Protein AF-A0AAN0JX53-F1 (afdb_monomer)

Foldseek 3Di:
DDPLLVCLLVLVLVVNLVLLPDPPDQQCDADQLSQGNLRSNLVNVNQSSNLSCCPGPCNVSNQPRKFWDFPPDPDGDTDDPDDPDDDDDDDDDDDDPRQGDIQGPLNSCCVRPVVSSVSNQVVQWDWPDDPPDPPTDIHGDCVRPDDPPD

Solvent-accessible surface area (backbone atoms only — not comparable to full-atom values): 9282 Å² total; per-residue (Å²): 109,51,74,58,31,51,27,17,57,68,46,39,37,70,60,40,48,62,49,67,69,40,87,86,60,68,55,64,58,48,28,92,75,69,39,25,30,51,51,34,4,57,75,65,65,19,59,63,28,33,40,50,46,61,72,38,95,58,28,64,57,47,51,73,57,76,43,75,41,63,92,84,60,100,68,85,77,80,80,86,83,85,71,95,67,90,73,90,75,77,87,88,83,97,73,80,82,74,70,65,46,67,45,42,44,49,62,50,32,46,75,72,36,49,76,54,36,50,56,52,54,60,68,35,49,46,69,80,52,57,92,83,44,97,77,52,45,76,48,73,64,54,84,66,70,66,77,80,87,125

Sequence (150 aa):
DTPLNIACKKGRTEIVELLLEQKDIDVTKCNKHNNNALDVAVIFGQKDAAMAIVKSDKWEDALRSYKVVNRSDDVGAIRRILSCCGRKRNDDDDANESVIHFTTPMRRIIKKMPDVAKVVFDRCCETKKSKYDLNYEINYNYEFLEDFDL

Secondary structure (DSSP, 8-state):
--HHHHHHHHT-HHHHHHHHTSTT--TT---TTS--HHHHHHHTT-HHHHHHHHHSTTHHHHH---EEE-TT--S---------------S---S-----EEE-HHHHHHHH-HHHHHHHH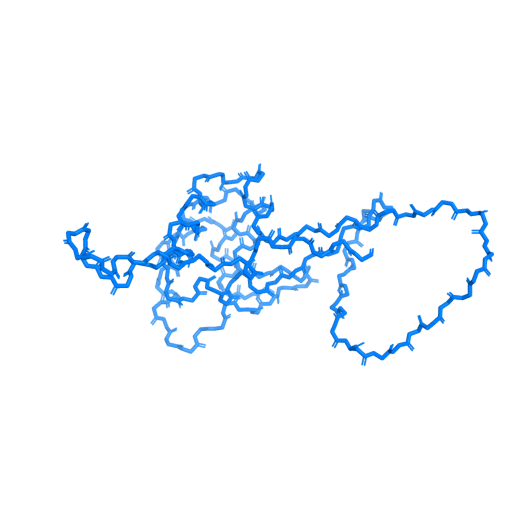HHTEEE-S-TTSTT--EEE--TTT-----

pLDDT: mean 74.65, std 18.42, range [34.75, 95.81]

Radius of gyration: 18.32 Å; Cα contacts (8 Å, |Δi|>4): 184; chains: 1; bounding box: 58×29×47 Å

Organism: Amphimedon queenslandica (NCBI:txid400682)

Structure (mmCIF, N/CA/C/O backbone):
data_AF-A0AAN0JX53-F1
#
_entry.id   AF-A0AAN0JX53-F1
#
loop_
_atom_site.group_PDB
_atom_site.id
_atom_site.type_symbol
_atom_site.label_atom_id
_atom_site.label_alt_id
_atom_site.label_comp_id
_atom_site.label_asym_id
_atom_site.label_entity_id
_atom_site.label_seq_id
_atom_site.pdbx_PDB_ins_code
_atom_site.Cartn_x
_atom_site.Cartn_y
_atom_site.Cartn_z
_atom_site.occupancy
_atom_site.B_iso_or_equiv
_atom_site.auth_seq_id
_atom_site.auth_comp_id
_atom_site.auth_asym_id
_atom_site.auth_atom_id
_atom_site.pdbx_PDB_model_num
ATOM 1 N N . ASP A 1 1 ? 8.245 -7.965 -11.720 1.00 77.81 1 ASP A N 1
ATOM 2 C CA . ASP A 1 1 ? 7.095 -7.181 -11.229 1.00 77.81 1 ASP A CA 1
ATOM 3 C C . ASP A 1 1 ? 5.919 -8.116 -11.022 1.00 77.81 1 ASP A C 1
ATOM 5 O O . ASP A 1 1 ? 5.826 -9.092 -11.757 1.00 77.81 1 ASP A O 1
ATOM 9 N N . THR A 1 2 ? 5.068 -7.860 -10.030 1.00 88.81 2 THR A N 1
ATOM 10 C CA . THR A 1 2 ? 3.800 -8.589 -9.844 1.00 88.81 2 THR A CA 1
ATOM 11 C C . THR A 1 2 ? 2.678 -7.926 -10.659 1.00 88.81 2 THR A C 1
ATOM 13 O O . THR A 1 2 ? 2.808 -6.748 -11.011 1.00 88.81 2 THR A O 1
ATOM 16 N N . PRO A 1 3 ? 1.559 -8.624 -10.944 1.00 91.88 3 PRO A N 1
ATOM 17 C CA . PRO A 1 3 ? 0.379 -7.999 -11.550 1.00 91.88 3 PRO A CA 1
ATOM 18 C C . PRO A 1 3 ? -0.097 -6.771 -10.764 1.00 91.88 3 PRO A C 1
ATOM 20 O O . PRO A 1 3 ? -0.387 -5.733 -11.357 1.00 91.88 3 PRO A O 1
ATOM 23 N N . LEU A 1 4 ? -0.056 -6.855 -9.429 1.00 93.38 4 LEU A N 1
ATOM 24 C CA . LEU A 1 4 ? -0.390 -5.750 -8.534 1.00 93.38 4 LEU A CA 1
ATOM 25 C C . LEU A 1 4 ? 0.558 -4.553 -8.721 1.00 93.38 4 LEU A C 1
ATOM 27 O O . LEU A 1 4 ? 0.090 -3.424 -8.848 1.00 93.38 4 LEU A O 1
ATOM 31 N N . ASN A 1 5 ? 1.872 -4.779 -8.852 1.00 91.25 5 ASN A N 1
ATOM 32 C CA . ASN A 1 5 ? 2.835 -3.701 -9.116 1.00 91.25 5 ASN A CA 1
ATOM 33 C C . ASN A 1 5 ? 2.565 -3.016 -10.461 1.00 91.25 5 ASN A C 1
ATOM 35 O O . ASN A 1 5 ? 2.689 -1.798 -10.573 1.00 91.25 5 ASN A O 1
ATOM 39 N N . ILE A 1 6 ? 2.195 -3.780 -11.493 1.00 93.00 6 ILE A N 1
ATOM 40 C CA . ILE A 1 6 ? 1.883 -3.226 -12.816 1.00 93.00 6 ILE A CA 1
ATOM 41 C C . ILE A 1 6 ? 0.600 -2.387 -12.754 1.00 93.00 6 ILE A C 1
ATOM 43 O O . ILE A 1 6 ? 0.583 -1.278 -13.291 1.00 93.00 6 ILE A O 1
ATOM 47 N N . ALA A 1 7 ? -0.440 -2.873 -12.070 1.00 94.81 7 ALA A N 1
ATOM 48 C CA . ALA A 1 7 ? -1.683 -2.132 -11.861 1.00 94.81 7 ALA A CA 1
ATOM 49 C C . ALA A 1 7 ? -1.435 -0.817 -11.102 1.00 94.81 7 ALA A C 1
ATOM 51 O O . ALA A 1 7 ? -1.864 0.243 -11.564 1.00 94.81 7 ALA A O 1
ATOM 52 N N . CYS A 1 8 ? -0.636 -0.867 -10.029 1.00 94.81 8 CYS A N 1
ATOM 53 C CA . CYS A 1 8 ? -0.223 0.307 -9.260 1.00 94.81 8 CYS A CA 1
ATOM 54 C C . CYS A 1 8 ? 0.573 1.295 -10.104 1.00 94.81 8 CYS A C 1
ATOM 56 O O . CYS A 1 8 ? 0.285 2.481 -10.076 1.00 94.81 8 CYS A O 1
ATOM 58 N N . LYS A 1 9 ? 1.533 0.827 -10.912 1.00 93.94 9 LYS A N 1
ATOM 59 C CA . LYS A 1 9 ? 2.328 1.684 -11.807 1.00 93.94 9 LYS A CA 1
ATOM 60 C C . LYS A 1 9 ? 1.464 2.411 -12.839 1.00 93.94 9 LYS A C 1
ATOM 62 O O . LYS A 1 9 ? 1.784 3.528 -13.233 1.00 93.94 9 LYS A O 1
ATOM 67 N N . LYS A 1 10 ? 0.413 1.748 -13.326 1.00 94.12 10 LYS A N 1
ATOM 68 C CA . LYS A 1 10 ? -0.503 2.277 -14.343 1.00 94.12 10 LYS A CA 1
ATOM 69 C C . LYS A 1 10 ? -1.670 3.079 -13.758 1.00 94.12 10 LYS A C 1
ATOM 71 O O . LYS A 1 10 ? -2.434 3.615 -14.551 1.00 94.12 10 LYS A O 1
ATOM 76 N N . GLY A 1 11 ? -1.816 3.143 -12.431 1.00 93.19 11 GLY A N 1
ATOM 77 C CA . GLY A 1 11 ? -2.921 3.852 -11.778 1.00 93.19 11 GLY A CA 1
ATOM 78 C C . GLY A 1 11 ? -4.290 3.205 -11.991 1.00 93.19 11 GLY A C 1
ATOM 79 O O . GLY A 1 11 ? -5.302 3.893 -11.966 1.00 93.19 11 GLY A O 1
ATOM 80 N N . ARG A 1 12 ? -4.346 1.895 -12.264 1.00 95.81 12 ARG A N 1
ATOM 81 C CA . ARG A 1 12 ? -5.612 1.195 -12.533 1.00 95.81 12 ARG A CA 1
ATOM 82 C C . ARG A 1 12 ? -6.274 0.765 -11.226 1.00 95.81 12 ARG A C 1
ATOM 84 O O . ARG A 1 12 ? -6.161 -0.398 -10.849 1.00 95.81 12 ARG A O 1
ATOM 91 N N . THR A 1 13 ? -6.930 1.704 -10.549 1.00 95.31 13 THR A N 1
ATOM 92 C CA . THR A 1 13 ? -7.515 1.513 -9.210 1.00 95.31 13 THR A CA 1
ATOM 93 C C . THR A 1 13 ? -8.469 0.324 -9.137 1.00 95.31 13 THR A C 1
ATOM 95 O O . THR A 1 13 ? -8.283 -0.528 -8.281 1.00 95.31 13 THR A O 1
ATOM 98 N N . GLU A 1 14 ? -9.389 0.181 -10.092 1.00 95.44 14 GLU A N 1
ATOM 99 C CA . GLU A 1 14 ? -10.342 -0.944 -10.142 1.00 95.44 14 GLU A CA 1
ATOM 100 C C . GLU A 1 14 ? -9.629 -2.306 -10.173 1.00 95.44 14 GLU A C 1
ATOM 102 O O . GLU A 1 14 ? -10.014 -3.250 -9.493 1.00 95.44 14 GLU A O 1
ATOM 107 N N . ILE A 1 15 ? -8.530 -2.411 -10.928 1.00 95.00 15 ILE A N 1
ATOM 108 C CA . ILE A 1 15 ? -7.733 -3.643 -10.987 1.00 95.00 15 ILE A CA 1
ATOM 109 C C . ILE A 1 15 ? -6.992 -3.866 -9.668 1.00 95.00 15 ILE A C 1
ATOM 111 O O . ILE A 1 15 ? -6.842 -5.005 -9.239 1.00 95.00 15 ILE A O 1
ATOM 115 N N . VAL A 1 16 ? -6.505 -2.799 -9.031 1.00 95.19 16 VAL A N 1
ATOM 116 C CA . VAL A 1 16 ? -5.858 -2.888 -7.717 1.00 95.19 16 VAL A CA 1
ATOM 117 C C . VAL A 1 16 ? -6.849 -3.408 -6.676 1.00 95.19 16 VAL A C 1
ATOM 119 O O . VAL A 1 16 ? -6.505 -4.338 -5.958 1.00 95.19 16 VAL A O 1
ATOM 122 N N . GLU A 1 17 ? -8.070 -2.880 -6.640 1.00 94.81 17 GLU A N 1
ATOM 123 C CA . GLU A 1 17 ? -9.131 -3.326 -5.729 1.00 94.81 17 GLU A CA 1
ATOM 124 C C . GLU A 1 17 ? -9.491 -4.799 -5.963 1.00 94.81 17 GLU A C 1
ATOM 126 O O . GLU A 1 17 ? -9.383 -5.601 -5.039 1.00 94.81 17 GLU A O 1
ATOM 131 N N . LEU A 1 18 ? -9.766 -5.195 -7.212 1.00 94.94 18 LEU A N 1
ATOM 132 C CA . LEU A 1 18 ? -10.066 -6.590 -7.569 1.00 94.94 18 LEU A CA 1
ATOM 133 C C . LEU A 1 18 ? -8.942 -7.568 -7.197 1.00 94.94 18 LEU A C 1
ATOM 135 O O . LEU A 1 18 ? -9.189 -8.716 -6.825 1.00 94.94 18 LEU A O 1
ATOM 139 N N . LEU A 1 19 ? -7.685 -7.138 -7.325 1.00 93.62 19 LEU A N 1
ATOM 140 C CA . LEU A 1 19 ? -6.538 -7.945 -6.920 1.00 93.62 19 LEU A CA 1
ATOM 141 C C . LEU A 1 19 ? -6.435 -8.046 -5.393 1.00 93.62 19 LEU A C 1
ATOM 143 O O . LEU A 1 19 ? -6.103 -9.115 -4.891 1.00 93.62 19 LEU A O 1
ATOM 147 N N . LEU A 1 20 ? -6.726 -6.968 -4.660 1.00 93.25 20 LEU A N 1
ATOM 148 C CA . LEU A 1 20 ? -6.703 -6.944 -3.194 1.00 93.25 20 LEU A CA 1
ATOM 149 C C . LEU A 1 20 ? -7.830 -7.774 -2.560 1.00 93.25 20 LEU A C 1
ATOM 151 O O . LEU A 1 20 ? -7.652 -8.270 -1.451 1.00 93.25 20 LEU A O 1
ATOM 155 N N . GLU A 1 21 ? -8.944 -7.985 -3.264 1.00 92.56 21 GLU A N 1
ATOM 156 C CA . GLU A 1 21 ? -10.025 -8.892 -2.843 1.00 92.56 21 GLU A CA 1
ATOM 157 C C . GLU A 1 21 ? -9.605 -10.374 -2.829 1.00 92.56 21 GLU A C 1
ATOM 159 O O . GLU A 1 21 ? -10.234 -11.205 -2.165 1.00 92.56 21 GLU A O 1
ATOM 164 N N . GLN A 1 22 ? -8.537 -10.739 -3.545 1.00 92.00 22 GLN A N 1
ATOM 165 C CA . GLN A 1 22 ? -8.038 -12.112 -3.562 1.00 92.00 22 GLN A CA 1
ATOM 166 C C . GLN A 1 22 ? -7.391 -12.457 -2.214 1.00 92.00 22 GLN A C 1
ATOM 168 O O . GLN A 1 22 ? -6.388 -11.862 -1.823 1.00 92.00 22 GLN 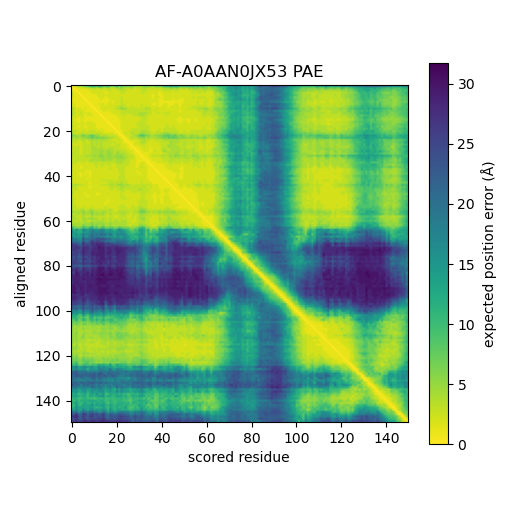A O 1
ATOM 173 N N . LYS A 1 23 ? -7.911 -13.474 -1.516 1.00 86.94 23 LYS A N 1
ATOM 174 C CA . LYS A 1 23 ? -7.431 -13.878 -0.176 1.00 86.94 23 LYS A CA 1
ATOM 175 C C . LYS A 1 23 ? -5.925 -14.165 -0.128 1.00 86.94 23 LYS A C 1
ATOM 177 O O . LYS A 1 23 ? -5.246 -13.755 0.818 1.00 86.94 23 LY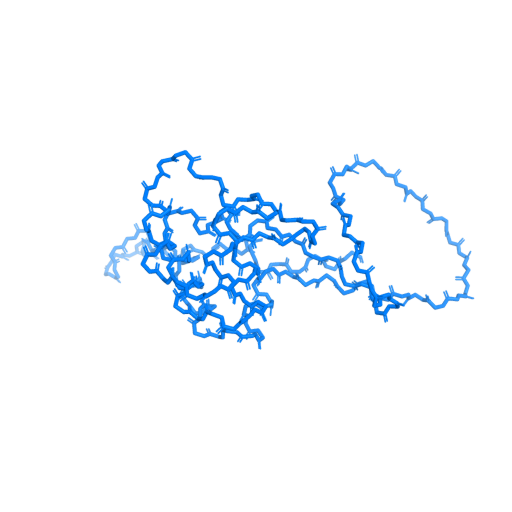S A O 1
ATOM 182 N N . ASP A 1 24 ? -5.419 -14.806 -1.178 1.00 87.56 24 ASP A N 1
ATOM 183 C CA . ASP A 1 24 ? -4.038 -15.285 -1.280 1.00 87.56 24 ASP A CA 1
ATOM 184 C C . ASP A 1 24 ? -3.074 -14.242 -1.861 1.00 87.56 24 ASP A C 1
ATOM 186 O O . ASP A 1 24 ? -1.916 -14.556 -2.161 1.00 87.56 24 ASP A O 1
ATOM 190 N N . ILE A 1 25 ? -3.524 -12.997 -2.060 1.00 89.75 25 ILE A N 1
ATOM 191 C CA . ILE A 1 25 ? -2.628 -11.971 -2.571 1.00 89.75 25 ILE A CA 1
ATOM 192 C C . ILE A 1 25 ? -1.582 -11.592 -1.525 1.00 89.75 25 ILE A C 1
ATOM 194 O O . ILE A 1 25 ? -1.877 -11.243 -0.378 1.00 89.75 25 ILE A O 1
ATOM 198 N N . ASP A 1 26 ? -0.332 -11.646 -1.970 1.00 86.62 26 ASP A N 1
ATOM 199 C CA . ASP A 1 26 ? 0.831 -11.246 -1.199 1.00 86.62 26 ASP A CA 1
ATOM 200 C C . ASP A 1 26 ? 1.284 -9.851 -1.646 1.00 86.62 26 ASP A C 1
ATOM 202 O O . ASP A 1 26 ? 1.922 -9.680 -2.693 1.00 86.62 26 ASP A O 1
ATOM 206 N N . VAL A 1 27 ? 0.928 -8.849 -0.840 1.00 88.38 27 VAL A N 1
ATOM 207 C CA . VAL A 1 27 ? 1.266 -7.435 -1.063 1.00 88.38 27 VAL A CA 1
ATOM 208 C C . VAL A 1 27 ? 2.715 -7.102 -0.689 1.00 88.38 27 VAL A C 1
ATOM 210 O O . VAL A 1 27 ? 3.205 -6.028 -1.043 1.00 88.38 27 VAL A O 1
ATOM 213 N N . THR A 1 28 ? 3.425 -8.020 -0.021 1.00 86.19 28 THR A N 1
ATOM 214 C CA . THR A 1 28 ? 4.825 -7.839 0.397 1.00 86.19 28 THR A CA 1
ATOM 215 C C . THR A 1 28 ? 5.817 -8.143 -0.727 1.00 86.19 28 THR A C 1
ATOM 217 O O . THR A 1 28 ? 6.995 -7.784 -0.642 1.00 86.19 28 THR A O 1
ATOM 220 N N . LYS A 1 29 ? 5.355 -8.784 -1.813 1.00 85.81 29 LYS A N 1
ATOM 221 C CA . LYS A 1 29 ? 6.202 -9.147 -2.954 1.00 85.81 29 LYS A CA 1
ATOM 222 C C . LYS A 1 29 ? 6.761 -7.918 -3.652 1.00 85.81 29 LYS A C 1
ATOM 224 O O . LYS A 1 29 ? 6.046 -7.125 -4.268 1.00 85.81 29 LYS A O 1
ATOM 229 N N . CYS A 1 30 ? 8.082 -7.835 -3.647 1.00 85.94 30 CYS A N 1
ATOM 230 C CA . CYS A 1 30 ? 8.802 -6.764 -4.303 1.00 85.94 30 CYS A CA 1
ATOM 231 C C . CYS A 1 30 ? 9.169 -7.090 -5.757 1.00 85.94 30 CYS A C 1
ATOM 233 O O . CYS A 1 30 ? 9.319 -8.248 -6.152 1.00 85.94 30 CYS A O 1
ATOM 235 N N . ASN A 1 31 ? 9.357 -6.050 -6.570 1.00 83.31 31 ASN A N 1
ATOM 236 C CA . ASN A 1 31 ? 9.969 -6.188 -7.891 1.00 83.31 31 ASN A CA 1
ATOM 237 C C . ASN A 1 31 ? 11.507 -6.226 -7.839 1.00 83.31 31 ASN A C 1
ATOM 239 O O . ASN A 1 31 ? 12.114 -6.256 -6.773 1.00 83.31 31 ASN A O 1
ATOM 243 N N . LYS A 1 32 ? 12.146 -6.187 -9.018 1.00 82.38 32 LYS A N 1
ATOM 244 C CA . LYS A 1 32 ? 13.612 -6.167 -9.169 1.00 82.38 32 LYS A CA 1
ATOM 245 C C . LYS A 1 32 ? 14.280 -4.972 -8.475 1.00 82.38 32 LYS A C 1
ATOM 247 O O . LYS A 1 32 ? 15.453 -5.044 -8.145 1.00 82.38 32 LYS A O 1
ATOM 252 N N . HIS A 1 33 ? 13.528 -3.900 -8.233 1.00 77.19 33 HIS A N 1
ATOM 253 C CA . HIS A 1 33 ? 13.969 -2.710 -7.506 1.00 77.19 33 HIS A CA 1
ATOM 254 C C . HIS A 1 33 ? 13.548 -2.752 -6.035 1.00 77.19 33 HIS A C 1
ATOM 256 O O . HIS A 1 33 ? 13.345 -1.702 -5.439 1.00 77.19 33 HIS A O 1
ATOM 262 N N . ASN A 1 34 ? 13.310 -3.946 -5.488 1.00 78.38 34 ASN A N 1
ATOM 263 C CA . ASN A 1 34 ? 12.822 -4.196 -4.135 1.00 78.38 34 ASN A CA 1
ATOM 264 C C . ASN A 1 34 ? 11.644 -3.294 -3.690 1.00 78.38 34 ASN A C 1
ATOM 266 O O . ASN A 1 34 ? 11.494 -3.008 -2.507 1.00 78.38 34 ASN A O 1
ATOM 270 N N . ASN A 1 35 ? 10.809 -2.847 -4.634 1.00 83.00 35 ASN A N 1
ATOM 271 C CA . ASN A 1 35 ? 9.619 -2.050 -4.357 1.00 83.00 35 ASN A CA 1
ATOM 272 C C . ASN A 1 35 ? 8.398 -2.967 -4.341 1.00 83.00 35 ASN A C 1
ATOM 274 O O . ASN A 1 35 ? 8.170 -3.708 -5.308 1.00 83.00 35 ASN A O 1
ATOM 278 N N . ASN A 1 36 ? 7.618 -2.897 -3.266 1.00 89.00 36 ASN A N 1
ATOM 279 C CA . ASN A 1 36 ? 6.305 -3.529 -3.197 1.00 89.00 36 ASN A CA 1
ATOM 280 C C . ASN A 1 36 ? 5.249 -2.701 -3.961 1.00 89.00 36 ASN A C 1
ATOM 282 O O . ASN A 1 36 ? 5.559 -1.674 -4.574 1.00 89.00 36 ASN A O 1
ATOM 286 N N . ALA A 1 37 ? 3.995 -3.150 -3.952 1.00 91.06 37 ALA A N 1
ATOM 287 C CA . ALA A 1 37 ? 2.921 -2.490 -4.693 1.00 91.06 37 ALA A CA 1
ATOM 288 C C . ALA A 1 37 ? 2.682 -1.039 -4.240 1.00 91.06 37 ALA A C 1
ATOM 290 O O . ALA A 1 37 ? 2.557 -0.142 -5.079 1.00 91.06 37 ALA A O 1
ATOM 291 N N . LEU A 1 38 ? 2.695 -0.798 -2.924 1.00 90.56 38 LEU A N 1
ATOM 292 C CA . LEU A 1 38 ? 2.515 0.532 -2.340 1.00 90.56 38 LEU A CA 1
ATOM 293 C C . LEU A 1 38 ? 3.666 1.466 -2.723 1.00 90.56 38 LEU A C 1
ATOM 295 O O . LEU A 1 38 ? 3.436 2.600 -3.133 1.00 90.56 38 LEU A O 1
ATOM 299 N N . ASP A 1 39 ? 4.904 0.975 -2.676 1.00 87.38 39 ASP A N 1
ATOM 300 C CA . ASP A 1 39 ? 6.082 1.720 -3.109 1.00 87.38 39 ASP A CA 1
ATOM 301 C C . ASP A 1 39 ? 5.979 2.165 -4.562 1.00 87.38 39 ASP A C 1
ATOM 303 O O . ASP A 1 39 ? 6.295 3.310 -4.885 1.00 87.38 39 ASP A O 1
ATOM 307 N N . VAL A 1 40 ? 5.533 1.267 -5.439 1.00 89.19 40 VAL A N 1
ATOM 308 C CA . VAL A 1 40 ? 5.322 1.587 -6.848 1.00 89.19 40 VAL A CA 1
ATOM 309 C C . VAL A 1 40 ? 4.238 2.658 -6.983 1.00 89.19 40 VAL A C 1
ATOM 311 O O . VAL A 1 40 ? 4.477 3.661 -7.652 1.00 89.19 40 VAL A O 1
ATOM 314 N N . ALA A 1 41 ? 3.092 2.518 -6.313 1.00 92.19 41 ALA A N 1
ATOM 315 C CA . ALA A 1 41 ? 2.041 3.537 -6.352 1.00 92.19 41 ALA A CA 1
ATOM 316 C C . ALA A 1 41 ? 2.564 4.915 -5.901 1.00 92.19 41 ALA A C 1
ATOM 318 O O . ALA A 1 41 ? 2.354 5.912 -6.593 1.00 92.19 41 ALA A O 1
ATOM 319 N N . VAL A 1 42 ? 3.336 4.963 -4.810 1.00 89.38 42 VAL A N 1
ATOM 320 C CA . VAL A 1 42 ? 3.914 6.201 -4.264 1.00 89.38 42 VAL A CA 1
ATOM 321 C C . VAL A 1 42 ? 4.956 6.821 -5.199 1.00 89.38 42 VAL A C 1
ATOM 323 O O . VAL A 1 42 ? 4.938 8.031 -5.420 1.00 89.38 42 VAL A O 1
ATOM 326 N N . ILE A 1 43 ? 5.854 6.015 -5.777 1.00 86.19 43 ILE A N 1
ATOM 327 C CA . ILE A 1 43 ? 6.896 6.492 -6.704 1.00 86.19 43 ILE A CA 1
ATOM 328 C C . ILE A 1 43 ? 6.271 7.102 -7.962 1.00 86.19 43 ILE A C 1
ATOM 330 O O . ILE A 1 43 ? 6.718 8.154 -8.416 1.00 86.19 43 ILE A O 1
ATOM 334 N N . PHE A 1 44 ? 5.240 6.458 -8.513 1.00 88.81 44 PHE A N 1
ATOM 335 C CA . PHE A 1 44 ? 4.570 6.901 -9.738 1.00 88.81 44 PHE A CA 1
ATOM 336 C C . PHE A 1 44 ? 3.452 7.929 -9.495 1.00 88.81 44 PHE A C 1
ATOM 338 O O . PHE A 1 44 ? 2.794 8.329 -10.452 1.00 88.81 44 PHE A O 1
ATOM 345 N N . GLY A 1 45 ? 3.232 8.368 -8.250 1.00 90.25 45 GLY A N 1
ATOM 346 C CA . GLY A 1 45 ? 2.237 9.398 -7.933 1.00 90.25 45 GLY A CA 1
ATOM 347 C C . GLY A 1 45 ? 0.780 8.923 -8.013 1.00 90.25 45 GLY A C 1
ATOM 348 O O . GLY A 1 45 ? -0.127 9.743 -8.103 1.00 90.25 45 GLY A O 1
ATOM 349 N N . GLN A 1 46 ? 0.537 7.614 -7.978 1.00 94.69 46 GLN A N 1
ATOM 350 C CA . GLN A 1 46 ? -0.785 7.017 -8.164 1.00 94.69 46 GLN A CA 1
ATOM 351 C C . GLN A 1 46 ? -1.564 6.999 -6.844 1.00 94.69 46 GLN A C 1
ATOM 353 O O . GLN A 1 46 ? -1.607 5.989 -6.139 1.00 94.69 46 GLN A O 1
ATOM 358 N N . LYS A 1 47 ? -2.151 8.153 -6.501 1.00 94.25 47 LYS A N 1
ATOM 359 C CA . LYS A 1 47 ? -2.849 8.394 -5.227 1.00 94.25 47 LYS A CA 1
ATOM 360 C C . LYS A 1 47 ? -3.980 7.397 -4.972 1.00 94.25 47 LYS A C 1
ATOM 362 O O . LYS A 1 47 ? -4.028 6.827 -3.889 1.00 94.25 47 LYS A O 1
ATOM 367 N N . ASP A 1 48 ? -4.854 7.166 -5.947 1.00 94.81 48 ASP A N 1
ATOM 368 C CA . ASP A 1 48 ? -6.035 6.314 -5.749 1.00 94.81 48 ASP A CA 1
ATOM 369 C C . ASP A 1 48 ? -5.654 4.839 -5.583 1.00 94.81 48 ASP A C 1
ATOM 371 O O . ASP A 1 48 ? -6.175 4.157 -4.706 1.00 94.81 48 ASP A O 1
ATOM 375 N N . ALA A 1 49 ? -4.651 4.370 -6.331 1.00 94.50 49 ALA A N 1
ATOM 376 C CA . ALA A 1 49 ? -4.088 3.034 -6.152 1.00 94.50 49 ALA A CA 1
ATOM 377 C C . ALA A 1 49 ? -3.427 2.865 -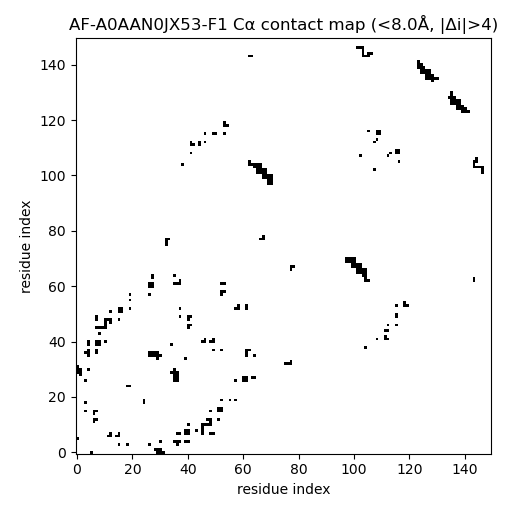4.770 1.00 94.50 49 ALA A C 1
ATOM 379 O O . ALA A 1 49 ? -3.624 1.847 -4.108 1.00 94.50 49 ALA A O 1
ATOM 380 N N . ALA A 1 50 ? -2.669 3.867 -4.307 1.00 93.62 50 ALA A N 1
ATOM 381 C CA . ALA A 1 50 ? -2.093 3.858 -2.961 1.00 93.62 50 ALA A CA 1
ATOM 382 C C . ALA A 1 50 ? -3.188 3.873 -1.880 1.00 93.62 50 ALA A C 1
ATOM 384 O O . ALA A 1 50 ? -3.088 3.156 -0.886 1.00 93.62 50 ALA A O 1
ATOM 385 N N . MET A 1 51 ? -4.253 4.646 -2.101 1.00 94.44 51 MET A N 1
ATOM 386 C CA . MET A 1 51 ? -5.407 4.729 -1.211 1.00 94.44 51 MET A CA 1
ATOM 387 C C . MET A 1 51 ? -6.151 3.394 -1.118 1.00 94.44 51 MET A C 1
ATOM 389 O O . MET A 1 51 ? -6.509 2.986 -0.018 1.00 94.44 51 MET A O 1
ATOM 393 N N . ALA A 1 52 ? -6.345 2.695 -2.238 1.00 94.31 52 ALA A N 1
ATOM 394 C CA . ALA A 1 52 ? -6.957 1.368 -2.259 1.00 94.31 52 ALA A CA 1
ATOM 395 C C . ALA A 1 52 ? -6.153 0.361 -1.416 1.00 94.31 52 ALA A C 1
ATOM 397 O O . ALA A 1 52 ? -6.721 -0.347 -0.587 1.00 94.31 52 ALA A O 1
ATOM 398 N N . ILE A 1 53 ? -4.820 0.361 -1.544 1.00 92.06 53 ILE A N 1
ATOM 399 C CA . ILE A 1 53 ? -3.945 -0.513 -0.745 1.00 92.06 53 ILE A CA 1
ATOM 400 C C . ILE A 1 53 ? -4.041 -0.180 0.745 1.00 92.06 53 ILE A C 1
ATOM 402 O O . ILE A 1 53 ? -4.247 -1.079 1.558 1.00 92.06 53 ILE A O 1
ATOM 406 N N . VAL A 1 54 ? -3.925 1.098 1.113 1.00 91.12 54 VAL A N 1
ATOM 407 C CA . VAL A 1 54 ? -3.955 1.530 2.521 1.00 91.12 54 VAL A CA 1
ATOM 408 C C . VAL A 1 54 ? -5.325 1.318 3.171 1.00 91.12 54 VAL A C 1
ATOM 410 O O . VAL A 1 54 ? -5.399 1.108 4.378 1.00 91.12 54 VAL A O 1
ATOM 413 N N . LYS A 1 55 ? -6.411 1.344 2.391 1.00 91.50 55 LYS A N 1
ATOM 414 C CA . LYS A 1 55 ? -7.765 1.033 2.868 1.00 91.50 55 LYS A CA 1
ATOM 415 C C . LYS A 1 55 ? -8.057 -0.467 2.960 1.00 91.50 55 LYS A C 1
ATOM 417 O O . LYS A 1 55 ? -9.003 -0.841 3.648 1.00 91.50 55 LYS A O 1
ATOM 422 N N . SER A 1 56 ? -7.275 -1.323 2.313 1.00 91.06 56 SER A N 1
ATOM 423 C CA . SER A 1 56 ? -7.444 -2.775 2.424 1.00 91.06 56 SER A CA 1
ATOM 424 C C . SER A 1 56 ? -7.004 -3.300 3.794 1.00 91.06 56 SER A C 1
ATOM 426 O O . SER A 1 56 ? -6.268 -2.627 4.515 1.00 91.06 56 SER A O 1
ATOM 428 N N . ASP A 1 57 ? -7.395 -4.523 4.144 1.00 88.44 57 ASP A N 1
ATOM 429 C CA . ASP A 1 57 ? -6.952 -5.191 5.381 1.00 88.44 57 ASP A CA 1
ATOM 430 C C . ASP A 1 57 ? -5.458 -5.566 5.349 1.00 88.44 57 ASP A C 1
ATOM 432 O O . ASP A 1 57 ? -4.870 -5.913 6.366 1.00 88.44 57 ASP A O 1
ATOM 436 N N . LYS A 1 58 ? -4.817 -5.465 4.178 1.00 88.31 58 LYS A N 1
ATOM 437 C CA . LYS A 1 58 ? -3.406 -5.806 3.938 1.00 88.31 58 LYS A CA 1
ATOM 438 C C . LYS A 1 58 ? -2.470 -4.593 4.074 1.00 88.31 58 LYS A C 1
ATOM 440 O O . LYS A 1 58 ? -1.318 -4.640 3.642 1.00 88.31 58 LYS A O 1
ATOM 445 N N . TRP A 1 59 ? -2.963 -3.475 4.612 1.00 88.44 59 TRP A N 1
ATOM 446 C CA . TRP A 1 59 ? -2.222 -2.212 4.686 1.00 88.44 59 TRP A CA 1
ATOM 447 C C . TRP A 1 59 ? -0.960 -2.305 5.559 1.00 88.44 59 TRP A C 1
ATOM 449 O O . TRP A 1 59 ? 0.067 -1.731 5.195 1.00 88.44 59 TRP A O 1
ATOM 459 N N . GLU A 1 60 ? -1.002 -3.072 6.653 1.00 84.31 60 GLU A N 1
ATOM 460 C CA . GLU A 1 60 ? 0.153 -3.305 7.532 1.00 84.31 60 GLU A CA 1
ATOM 461 C C . GLU A 1 60 ? 1.280 -4.026 6.785 1.00 84.31 60 GLU A C 1
ATOM 463 O O . GLU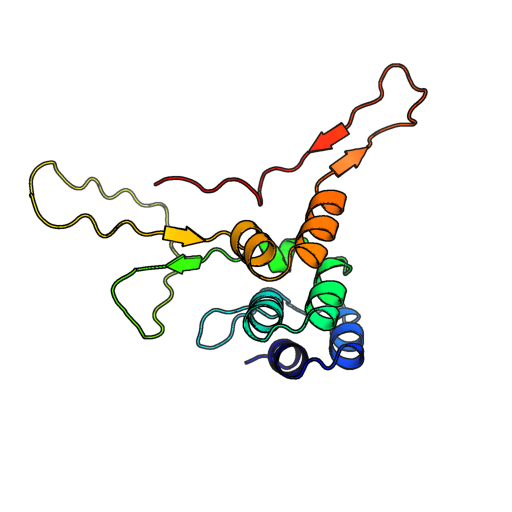 A 1 60 ? 2.422 -3.568 6.769 1.00 84.31 60 GLU A O 1
ATOM 468 N N . ASP A 1 61 ? 0.948 -5.109 6.079 1.00 85.06 61 ASP A N 1
ATOM 469 C CA . ASP A 1 61 ? 1.896 -5.884 5.272 1.00 85.06 61 ASP A CA 1
ATOM 470 C C . ASP A 1 61 ? 2.544 -5.026 4.176 1.00 85.06 61 ASP A C 1
ATOM 472 O O . ASP A 1 61 ? 3.739 -5.148 3.888 1.00 85.06 61 ASP A O 1
ATOM 476 N N . ALA A 1 62 ? 1.782 -4.097 3.594 1.00 85.31 62 ALA A N 1
ATOM 477 C CA . ALA A 1 62 ? 2.297 -3.145 2.617 1.00 85.31 62 ALA A CA 1
ATOM 478 C C . ALA A 1 62 ? 3.287 -2.124 3.224 1.00 85.31 62 ALA A C 1
ATOM 480 O O . ALA A 1 62 ? 4.136 -1.594 2.500 1.00 85.31 62 ALA A O 1
ATOM 481 N N . LEU A 1 63 ? 3.220 -1.862 4.534 1.00 80.56 63 LEU A N 1
ATOM 482 C CA . LEU A 1 63 ? 4.079 -0.914 5.255 1.00 80.56 63 LEU A CA 1
ATOM 483 C C . LEU A 1 63 ? 5.289 -1.555 5.946 1.00 80.56 63 LEU A C 1
ATOM 485 O O . LEU A 1 63 ? 6.195 -0.833 6.349 1.00 80.56 63 LEU A O 1
ATOM 489 N N . ARG A 1 64 ? 5.389 -2.887 6.014 1.00 74.19 64 ARG A N 1
ATOM 490 C CA . ARG A 1 64 ? 6.541 -3.596 6.620 1.00 74.19 64 ARG A CA 1
ATOM 491 C C . ARG A 1 64 ? 7.857 -3.524 5.806 1.00 74.19 64 ARG A C 1
ATOM 493 O O . ARG A 1 64 ? 8.841 -4.173 6.154 1.00 74.19 64 ARG A O 1
ATOM 500 N N . SER A 1 65 ? 7.921 -2.753 4.715 1.00 66.38 65 SER A N 1
ATOM 501 C CA . SER A 1 65 ? 9.083 -2.683 3.802 1.00 66.38 65 SER A CA 1
ATOM 502 C C . SER A 1 65 ? 10.011 -1.488 4.086 1.00 66.38 65 SER A C 1
ATOM 504 O O . SER A 1 65 ? 9.723 -0.378 3.658 1.00 66.38 65 SER A O 1
ATOM 506 N N . TYR A 1 66 ? 11.166 -1.655 4.737 1.00 57.69 66 TYR A N 1
ATOM 507 C CA . TYR A 1 66 ? 12.105 -0.535 4.962 1.00 57.69 66 TYR A CA 1
ATOM 508 C C . TYR A 1 66 ? 13.089 -0.319 3.788 1.00 57.69 66 TYR A C 1
ATOM 510 O O . TYR A 1 66 ? 13.495 -1.271 3.116 1.00 57.69 66 TYR A O 1
ATOM 518 N N . LYS A 1 67 ? 13.491 0.944 3.532 1.00 57.09 67 LYS A N 1
ATOM 519 C CA . LYS A 1 67 ? 14.465 1.318 2.483 1.00 57.09 67 LYS A CA 1
ATOM 520 C C . LYS A 1 67 ? 15.727 1.942 3.068 1.00 57.09 67 LYS A C 1
ATOM 522 O O . LYS A 1 67 ? 15.650 2.834 3.909 1.00 57.09 67 LYS A O 1
ATOM 527 N N . VAL A 1 68 ? 16.866 1.530 2.522 1.00 51.88 68 VAL A N 1
ATOM 528 C CA . VAL A 1 68 ? 18.193 2.097 2.782 1.00 51.88 68 VAL A CA 1
ATOM 529 C C . VAL A 1 68 ? 18.544 3.014 1.609 1.00 51.88 68 VAL A C 1
ATOM 531 O O . VAL A 1 68 ? 18.579 2.541 0.474 1.00 51.88 68 VAL A O 1
ATOM 534 N N . VAL A 1 69 ? 18.742 4.316 1.843 1.00 51.22 69 VAL A N 1
ATOM 535 C CA . VAL A 1 69 ? 19.141 5.275 0.798 1.00 51.22 69 VAL A CA 1
ATOM 536 C C . VAL A 1 69 ? 20.598 5.674 1.028 1.00 51.22 69 VAL A C 1
ATOM 538 O O . VAL A 1 69 ? 20.892 6.441 1.942 1.00 51.22 69 VAL A O 1
ATOM 541 N N . ASN A 1 70 ? 21.506 5.182 0.182 1.00 48.19 70 ASN A N 1
ATOM 542 C CA . ASN A 1 70 ? 22.876 5.695 0.108 1.00 48.19 70 ASN A CA 1
ATOM 543 C C . ASN A 1 70 ? 22.892 6.909 -0.825 1.00 48.19 70 ASN A C 1
ATOM 545 O O . ASN A 1 70 ? 22.360 6.845 -1.932 1.00 48.19 70 ASN A O 1
ATOM 549 N N . ARG A 1 71 ? 23.502 8.021 -0.401 1.00 47.12 71 ARG A N 1
ATOM 550 C CA . ARG A 1 71 ? 23.599 9.248 -1.218 1.00 47.12 71 ARG A CA 1
ATOM 551 C C . ARG A 1 71 ? 24.594 9.146 -2.390 1.00 47.12 71 ARG A C 1
ATOM 553 O O . ARG A 1 71 ? 24.746 10.127 -3.108 1.00 47.12 71 ARG A O 1
ATOM 560 N N . SER A 1 72 ? 25.259 8.004 -2.581 1.00 46.19 72 SER A N 1
ATOM 561 C CA . SER A 1 72 ? 26.366 7.844 -3.534 1.00 46.19 72 SER A CA 1
ATOM 562 C C . SER A 1 72 ? 26.072 7.012 -4.785 1.00 46.19 72 SER A C 1
ATOM 564 O O . SER A 1 72 ? 26.863 7.099 -5.713 1.00 46.19 72 SER A O 1
ATOM 566 N N . ASP A 1 73 ? 24.958 6.275 -4.874 1.00 44.75 73 ASP A N 1
ATOM 567 C CA . ASP A 1 73 ? 24.699 5.402 -6.030 1.00 44.75 73 ASP A CA 1
ATOM 568 C C . ASP A 1 73 ? 23.304 5.632 -6.624 1.00 44.75 73 ASP A C 1
ATOM 570 O O . ASP A 1 73 ? 22.291 5.072 -6.191 1.00 44.75 73 ASP A O 1
ATOM 574 N N . ASP A 1 74 ? 23.269 6.433 -7.686 1.00 48.25 74 ASP A N 1
ATOM 575 C CA . ASP A 1 74 ? 22.269 6.304 -8.740 1.00 48.25 74 ASP A CA 1
ATOM 576 C C . ASP A 1 74 ? 22.483 4.913 -9.372 1.00 48.25 74 ASP A C 1
ATOM 578 O O . ASP A 1 74 ? 23.332 4.755 -10.240 1.00 48.25 74 ASP A O 1
ATOM 582 N N . VAL A 1 75 ? 21.832 3.880 -8.813 1.00 40.88 75 VAL A N 1
ATOM 583 C CA . VAL A 1 75 ? 21.446 2.563 -9.381 1.00 40.88 75 VAL A CA 1
ATOM 584 C C . VAL A 1 75 ? 21.308 1.529 -8.244 1.00 40.88 75 VAL A C 1
ATOM 586 O O . VAL A 1 75 ? 22.241 0.857 -7.823 1.00 40.88 75 VAL A O 1
ATOM 589 N N . GLY A 1 76 ? 20.068 1.325 -7.796 1.00 46.59 76 GLY A N 1
ATOM 590 C CA . GLY A 1 76 ? 19.454 -0.009 -7.838 1.00 46.59 76 GLY A CA 1
ATOM 591 C C . GLY A 1 76 ? 20.021 -1.173 -7.009 1.00 46.59 76 GLY A C 1
ATOM 592 O O . GLY A 1 76 ? 19.765 -2.308 -7.404 1.00 46.59 76 GLY A O 1
ATOM 593 N N . ALA A 1 77 ? 20.696 -0.968 -5.876 1.00 39.91 77 ALA A N 1
ATOM 594 C CA . ALA A 1 77 ? 21.045 -2.069 -4.965 1.00 39.91 77 ALA A CA 1
ATOM 595 C C . ALA A 1 77 ? 20.383 -1.896 -3.589 1.00 39.91 77 ALA A C 1
ATOM 597 O O . ALA A 1 77 ? 20.725 -1.003 -2.820 1.00 39.91 77 ALA A O 1
ATOM 598 N N . ILE A 1 78 ? 19.414 -2.763 -3.274 1.00 46.62 78 ILE A N 1
ATOM 599 C CA . ILE A 1 78 ? 18.655 -2.728 -2.018 1.00 46.62 78 ILE A CA 1
ATOM 600 C C . ILE A 1 78 ? 18.967 -3.995 -1.229 1.00 46.62 78 ILE A C 1
ATOM 602 O O . ILE A 1 78 ? 18.645 -5.102 -1.661 1.00 46.62 78 ILE A O 1
ATOM 606 N N . ARG A 1 79 ? 19.604 -3.835 -0.067 1.00 41.62 79 ARG A N 1
ATOM 607 C CA . ARG A 1 79 ? 19.971 -4.933 0.832 1.00 41.62 79 ARG A CA 1
ATOM 608 C C . ARG A 1 79 ? 18.998 -4.973 2.010 1.00 41.62 79 ARG A C 1
ATOM 610 O O . ARG A 1 79 ? 18.931 -4.027 2.785 1.00 41.62 79 ARG A O 1
ATOM 617 N N . ARG A 1 80 ? 18.268 -6.082 2.163 1.00 41.84 80 ARG A N 1
ATOM 618 C CA . ARG A 1 80 ? 17.590 -6.426 3.423 1.00 41.84 80 ARG A CA 1
ATOM 619 C C . ARG A 1 80 ? 18.675 -6.770 4.447 1.00 41.84 80 ARG A C 1
ATOM 621 O O . ARG A 1 80 ? 19.356 -7.777 4.276 1.00 41.84 80 ARG A O 1
ATOM 628 N N . ILE A 1 81 ? 18.860 -5.963 5.485 1.00 42.12 81 ILE A N 1
ATOM 629 C CA . ILE A 1 81 ? 19.553 -6.401 6.700 1.00 42.12 81 ILE A CA 1
ATOM 630 C C . ILE A 1 81 ? 18.491 -6.777 7.726 1.00 42.12 81 ILE A C 1
ATOM 632 O O . ILE A 1 81 ? 18.024 -5.969 8.517 1.00 42.12 81 ILE A O 1
ATOM 636 N N . LEU A 1 82 ? 18.100 -8.043 7.700 1.00 39.09 82 LEU A N 1
ATOM 637 C CA . LEU A 1 82 ? 17.695 -8.709 8.926 1.00 39.09 82 LEU A CA 1
ATOM 638 C C . LEU A 1 82 ? 18.468 -10.019 8.991 1.00 39.09 82 LEU A C 1
ATOM 640 O O . LEU A 1 82 ? 18.002 -11.089 8.619 1.00 39.09 82 LEU A O 1
ATOM 644 N N . SER A 1 83 ? 19.722 -9.883 9.407 1.00 36.38 83 SER A N 1
ATOM 645 C CA . SER A 1 83 ? 20.432 -10.942 10.106 1.00 36.38 83 SER A CA 1
ATOM 646 C C . SER A 1 83 ? 21.214 -10.265 11.221 1.00 36.38 83 SER A C 1
ATOM 648 O O . SER A 1 83 ? 22.304 -9.732 11.003 1.00 36.38 83 SER A O 1
ATOM 650 N N . CYS A 1 84 ? 20.622 -10.232 12.410 1.00 40.84 84 CYS A N 1
ATOM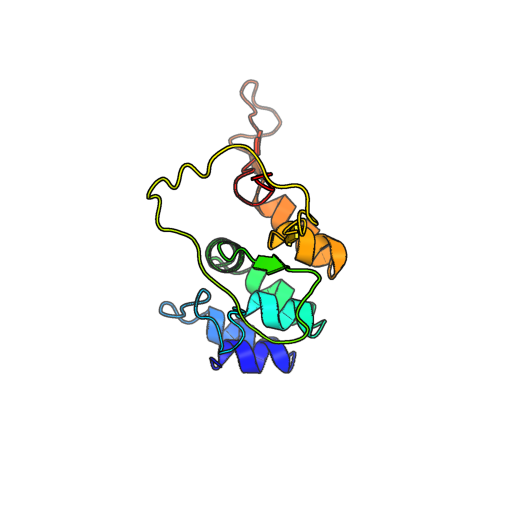 651 C CA . CYS A 1 84 ? 21.342 -9.971 13.640 1.00 40.84 84 CYS A CA 1
ATOM 652 C C . CYS A 1 84 ? 22.495 -10.979 13.730 1.00 40.84 84 CYS A C 1
ATOM 654 O O . CYS A 1 84 ? 22.273 -12.151 14.011 1.00 40.84 84 CYS A O 1
ATOM 656 N N . CYS A 1 85 ? 23.715 -10.534 13.449 1.00 34.75 85 CYS A N 1
ATOM 657 C CA . CYS A 1 85 ? 24.952 -11.149 13.910 1.00 34.75 85 CYS A CA 1
ATOM 658 C C . CYS A 1 85 ? 25.973 -10.025 14.026 1.00 34.75 85 CYS A C 1
ATOM 660 O O . CYS A 1 85 ? 26.329 -9.388 13.034 1.00 34.75 85 CYS A O 1
ATOM 662 N N . GLY A 1 86 ? 26.366 -9.758 15.271 1.00 48.59 86 GLY A N 1
ATOM 663 C CA . GLY A 1 86 ? 27.224 -8.652 15.651 1.00 48.59 86 GLY A CA 1
ATOM 664 C C . GLY A 1 86 ? 28.466 -8.554 14.777 1.00 48.59 86 GLY A C 1
ATOM 665 O O . GLY A 1 86 ? 29.242 -9.497 14.640 1.00 48.59 86 GLY A O 1
ATOM 666 N N . ARG A 1 87 ? 28.683 -7.366 14.227 1.00 43.56 87 ARG A N 1
ATOM 667 C CA . ARG A 1 87 ? 30.012 -6.929 13.834 1.00 43.56 87 ARG A CA 1
ATOM 668 C C . ARG A 1 87 ? 30.343 -5.722 14.688 1.00 43.56 87 ARG A C 1
ATOM 670 O O . ARG A 1 87 ? 29.939 -4.612 14.373 1.00 43.56 87 ARG A O 1
ATOM 677 N N . LYS A 1 88 ? 31.103 -5.967 15.758 1.00 51.75 88 LYS A N 1
ATOM 678 C CA . LYS A 1 88 ? 32.041 -4.958 16.248 1.00 51.75 88 LYS A CA 1
ATOM 679 C C . LYS A 1 88 ? 32.867 -4.514 15.044 1.00 51.75 88 LYS A C 1
ATOM 681 O O . LYS A 1 88 ? 33.446 -5.366 14.361 1.00 51.75 88 LYS A O 1
ATOM 686 N N . ARG A 1 89 ? 32.904 -3.219 14.771 1.00 44.00 89 ARG A N 1
ATOM 687 C CA . ARG A 1 89 ? 34.015 -2.629 14.039 1.00 44.00 89 ARG A CA 1
ATOM 688 C C . ARG A 1 89 ? 34.618 -1.555 14.916 1.00 44.00 89 ARG A C 1
ATOM 690 O O . ARG A 1 89 ? 33.904 -0.849 15.615 1.00 44.00 89 ARG A O 1
ATOM 697 N N . ASN A 1 90 ? 35.933 -1.655 14.950 1.00 39.91 90 ASN A N 1
ATOM 698 C CA . ASN A 1 90 ? 36.857 -0.983 15.828 1.00 39.91 90 ASN A CA 1
ATOM 699 C C . ASN A 1 90 ? 36.825 0.523 15.587 1.00 39.91 90 ASN A C 1
ATOM 701 O O . ASN A 1 90 ? 36.508 0.963 14.481 1.00 39.91 90 ASN A O 1
ATOM 705 N N . ASP A 1 91 ? 37.183 1.244 16.640 1.00 53.94 91 ASP A N 1
ATOM 706 C CA . ASP A 1 91 ? 37.604 2.633 16.597 1.00 53.94 91 ASP A CA 1
ATOM 707 C C . ASP A 1 91 ? 38.735 2.826 15.563 1.00 53.94 91 ASP A C 1
ATOM 709 O O . ASP A 1 91 ? 39.498 1.893 15.296 1.00 53.94 91 ASP A O 1
ATOM 713 N N . ASP A 1 92 ? 38.812 4.050 15.034 1.00 57.34 92 ASP A N 1
ATOM 714 C CA . ASP A 1 92 ? 39.830 4.608 14.128 1.00 57.34 92 ASP A CA 1
ATOM 715 C C . ASP A 1 92 ? 39.619 4.353 12.618 1.00 57.34 92 ASP A C 1
ATOM 717 O O . ASP A 1 92 ? 40.005 3.315 12.094 1.00 57.34 92 ASP A O 1
ATOM 721 N N . ASP A 1 93 ? 39.008 5.328 11.919 1.00 45.97 93 ASP A N 1
ATOM 722 C CA . ASP A 1 93 ? 39.460 5.841 10.607 1.00 45.97 93 ASP A CA 1
ATOM 723 C C . ASP A 1 93 ? 38.599 7.044 10.142 1.00 45.97 93 ASP A C 1
ATOM 725 O O . ASP A 1 93 ? 37.388 6.958 9.937 1.00 45.97 93 ASP A O 1
ATOM 729 N N . ASP A 1 94 ? 39.264 8.187 9.971 1.00 59.19 94 ASP A N 1
ATOM 730 C CA . ASP A 1 94 ? 38.758 9.462 9.453 1.00 59.19 94 ASP A CA 1
ATOM 731 C C . ASP A 1 94 ? 38.576 9.393 7.921 1.00 59.19 94 ASP A C 1
ATOM 733 O O . ASP A 1 94 ? 39.538 9.562 7.174 1.00 59.19 94 ASP A O 1
ATOM 737 N N . ALA A 1 95 ? 37.360 9.095 7.437 1.00 49.69 95 ALA A N 1
ATOM 738 C CA . ALA A 1 95 ? 36.929 9.368 6.057 1.00 49.69 95 ALA A CA 1
ATOM 739 C C . ALA A 1 95 ? 35.416 9.144 5.856 1.00 49.69 95 ALA A C 1
ATOM 741 O O . ALA A 1 95 ? 34.952 8.015 5.718 1.00 49.69 95 ALA A O 1
ATOM 742 N N . ASN A 1 96 ? 34.675 10.250 5.719 1.00 50.72 96 ASN A N 1
ATOM 743 C CA . ASN A 1 96 ? 33.362 10.339 5.064 1.00 50.72 96 ASN A CA 1
ATOM 744 C C . ASN A 1 96 ? 32.337 9.279 5.507 1.00 50.72 96 ASN A C 1
ATOM 746 O O . ASN A 1 96 ? 32.020 8.347 4.765 1.00 50.72 96 ASN A O 1
ATOM 750 N N . GLU A 1 97 ? 31.768 9.473 6.696 1.00 47.38 97 GLU A N 1
ATOM 751 C CA . GLU A 1 97 ? 30.601 8.728 7.152 1.00 47.38 97 GLU A CA 1
ATOM 752 C C . GLU A 1 97 ? 29.420 9.043 6.224 1.00 47.38 97 GLU A C 1
ATOM 754 O O . GLU A 1 97 ? 28.712 10.043 6.353 1.00 47.38 97 GLU A O 1
ATOM 759 N N . SER A 1 98 ? 29.261 8.216 5.191 1.00 48.41 98 SER A N 1
ATOM 760 C CA . SER A 1 98 ? 28.132 8.251 4.279 1.00 48.41 98 SER A CA 1
ATOM 761 C C . SER A 1 98 ? 26.878 7.978 5.100 1.00 48.41 98 SER A C 1
ATOM 763 O O . SER A 1 98 ? 26.528 6.819 5.303 1.00 48.41 98 SER A O 1
ATOM 765 N N . VAL A 1 99 ? 26.239 9.033 5.612 1.00 49.75 99 VAL A N 1
ATOM 766 C CA . VAL A 1 99 ? 25.025 8.923 6.424 1.00 49.75 99 VAL A CA 1
ATOM 767 C C . VAL A 1 99 ? 23.984 8.167 5.609 1.00 49.75 99 VAL A C 1
ATOM 769 O O . VAL A 1 99 ? 23.409 8.687 4.645 1.00 49.75 99 VAL A O 1
ATOM 772 N N . ILE A 1 100 ? 23.791 6.904 5.970 1.00 52.09 100 ILE A N 1
ATOM 773 C CA . ILE A 1 100 ? 22.813 6.017 5.370 1.00 52.09 100 ILE A CA 1
ATOM 774 C C . ILE A 1 100 ? 21.451 6.543 5.815 1.00 52.09 100 ILE A C 1
ATOM 776 O O . ILE A 1 100 ? 21.041 6.349 6.953 1.00 52.09 100 ILE A O 1
ATOM 780 N N . HIS A 1 101 ? 20.736 7.251 4.938 1.00 54.41 101 HIS A N 1
ATOM 781 C CA . HIS A 1 101 ? 19.420 7.759 5.307 1.00 54.41 101 HIS A CA 1
ATOM 782 C C . HIS A 1 101 ? 18.411 6.623 5.140 1.00 54.41 101 HIS A C 1
ATOM 784 O O . HIS A 1 101 ? 17.951 6.320 4.034 1.00 54.41 101 HIS A O 1
ATOM 790 N N . PHE A 1 102 ? 18.033 5.989 6.245 1.00 55.72 102 PHE A N 1
ATOM 791 C CA . PHE A 1 102 ? 16.880 5.100 6.257 1.00 55.72 102 PHE A CA 1
ATOM 792 C C . PHE A 1 102 ? 15.633 5.938 5.971 1.00 55.72 102 PHE A C 1
ATOM 794 O O . PHE A 1 102 ? 15.416 6.991 6.565 1.00 55.72 102 PHE A O 1
ATOM 801 N N . THR A 1 103 ? 14.840 5.544 4.975 1.00 62.03 103 THR A N 1
ATOM 802 C CA . THR A 1 103 ? 13.526 6.167 4.763 1.00 62.03 103 THR A CA 1
ATOM 803 C C . THR A 1 103 ? 12.462 5.118 4.990 1.00 62.03 103 THR A C 1
ATOM 805 O O . THR A 1 103 ? 12.189 4.267 4.131 1.00 62.03 103 THR A O 1
ATOM 808 N N . THR A 1 104 ? 11.854 5.190 6.171 1.00 70.38 104 THR A N 1
ATOM 809 C CA . THR A 1 104 ? 10.669 4.407 6.499 1.00 70.38 104 THR A CA 1
ATOM 810 C C . THR A 1 104 ? 9.572 4.648 5.452 1.00 70.38 104 THR A C 1
ATOM 812 O O . THR A 1 104 ? 9.488 5.728 4.842 1.00 70.38 104 THR A O 1
ATOM 815 N N . PRO A 1 105 ? 8.724 3.642 5.179 1.00 70.94 105 PRO A N 1
ATOM 816 C CA . PRO A 1 105 ? 7.542 3.792 4.333 1.00 70.94 105 PRO A CA 1
ATOM 817 C C . PRO A 1 105 ? 6.695 4.992 4.713 1.00 70.94 105 PRO A C 1
ATOM 819 O O . PRO A 1 105 ? 6.328 5.764 3.830 1.00 70.94 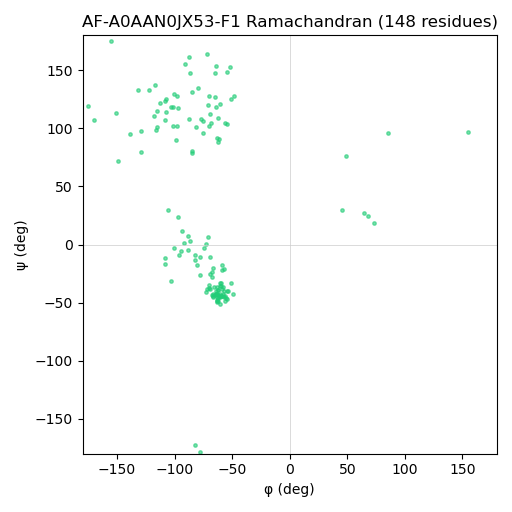105 PRO A O 1
ATOM 822 N N . MET A 1 106 ? 6.487 5.215 6.011 1.00 78.94 106 MET A N 1
ATOM 823 C CA . MET A 1 106 ? 5.729 6.359 6.505 1.00 78.94 106 MET A CA 1
ATOM 824 C C . MET A 1 106 ? 6.380 7.687 6.138 1.00 78.94 106 MET A C 1
ATOM 826 O O . MET A 1 106 ? 5.719 8.528 5.532 1.00 78.94 106 MET A O 1
ATOM 830 N N . ARG A 1 107 ? 7.688 7.867 6.368 1.00 78.88 107 ARG A N 1
ATOM 831 C CA . ARG A 1 107 ? 8.393 9.099 5.970 1.00 78.88 107 ARG A CA 1
ATOM 832 C C . ARG A 1 107 ? 8.298 9.364 4.465 1.00 78.88 107 ARG A C 1
ATOM 834 O O . ARG A 1 107 ? 8.129 10.507 4.033 1.00 78.88 107 ARG A O 1
ATOM 841 N N . ARG A 1 108 ? 8.362 8.310 3.646 1.00 78.12 108 ARG A N 1
ATOM 842 C CA . ARG A 1 108 ? 8.199 8.405 2.187 1.00 78.12 108 ARG A CA 1
ATOM 843 C C . ARG A 1 108 ? 6.777 8.808 1.790 1.00 78.12 108 ARG A C 1
ATOM 845 O O . ARG A 1 108 ? 6.635 9.689 0.941 1.00 78.12 108 ARG A O 1
ATOM 852 N N . ILE A 1 109 ? 5.752 8.207 2.395 1.00 82.75 109 ILE A N 1
ATOM 853 C CA . ILE A 1 109 ? 4.346 8.535 2.121 1.00 82.75 109 ILE A CA 1
ATOM 854 C C . ILE A 1 109 ? 4.041 9.958 2.597 1.00 82.75 109 ILE A C 1
ATOM 856 O O . ILE A 1 109 ? 3.475 10.716 1.827 1.00 82.75 109 ILE A O 1
ATOM 860 N N . ILE A 1 110 ? 4.512 10.390 3.769 1.00 85.44 110 ILE A N 1
ATOM 861 C CA . ILE A 1 110 ? 4.346 11.776 4.247 1.00 85.44 110 ILE A CA 1
ATOM 862 C C . ILE A 1 110 ? 4.928 12.776 3.241 1.00 85.44 110 ILE A C 1
ATOM 864 O O . ILE A 1 110 ? 4.279 13.760 2.891 1.00 85.44 110 ILE A O 1
ATOM 868 N N . LYS A 1 111 ? 6.136 12.509 2.724 1.00 82.88 111 LYS A N 1
ATOM 869 C CA . LYS A 1 111 ? 6.816 13.411 1.782 1.00 82.88 111 LYS A CA 1
ATOM 870 C C . LYS A 1 111 ? 6.159 13.459 0.399 1.00 82.88 111 LYS A C 1
ATOM 872 O O . LYS A 1 111 ? 6.224 14.490 -0.264 1.00 82.88 111 LYS A O 1
ATOM 877 N N . LYS A 1 112 ? 5.613 12.339 -0.084 1.00 84.06 112 LYS A N 1
ATOM 878 C CA . LYS A 1 112 ? 5.110 12.209 -1.466 1.00 84.06 112 LYS A CA 1
ATOM 879 C C . LYS A 1 112 ? 3.587 12.275 -1.581 1.00 84.06 112 LYS A C 1
ATOM 881 O O . LYS A 1 112 ? 3.089 12.707 -2.613 1.00 84.06 112 LYS A O 1
ATOM 886 N N . MET A 1 113 ? 2.868 11.816 -0.565 1.00 87.88 113 MET A N 1
ATOM 887 C CA . MET A 1 113 ? 1.418 11.609 -0.537 1.00 87.88 113 MET A CA 1
ATOM 888 C C . MET A 1 113 ? 0.857 11.824 0.886 1.00 87.88 113 MET A C 1
ATOM 890 O O . MET A 1 113 ? 0.448 10.861 1.543 1.00 87.88 113 MET A O 1
ATOM 894 N N . PRO A 1 114 ? 0.799 13.074 1.382 1.00 90.00 114 PRO A N 1
ATOM 895 C CA . PRO A 1 114 ? 0.346 13.363 2.746 1.00 90.00 114 PRO A CA 1
ATOM 896 C C . PRO A 1 114 ? -1.099 12.911 3.005 1.00 90.00 114 PRO A C 1
ATOM 898 O O . PRO A 1 114 ? -1.410 12.440 4.096 1.00 90.00 114 PRO A O 1
ATOM 901 N N . ASP A 1 115 ? -1.964 12.965 1.988 1.00 91.06 115 ASP A N 1
ATOM 902 C CA . ASP A 1 115 ? -3.351 12.496 2.093 1.00 91.06 115 ASP A CA 1
ATOM 903 C C . ASP A 1 115 ? -3.435 10.997 2.398 1.00 91.06 115 ASP A C 1
ATOM 905 O O . ASP A 1 115 ? -4.280 10.561 3.174 1.00 91.06 115 ASP A O 1
ATOM 909 N N . VAL A 1 116 ? -2.548 10.203 1.790 1.00 90.00 116 VAL A N 1
ATOM 910 C CA . VAL A 1 116 ? -2.464 8.759 2.038 1.00 90.00 116 VAL A CA 1
ATOM 911 C C . VAL A 1 116 ? -1.860 8.514 3.420 1.00 90.00 116 VAL A C 1
ATOM 913 O O . VAL A 1 116 ? -2.369 7.674 4.155 1.00 90.00 116 VAL A O 1
ATOM 916 N N . ALA A 1 117 ? -0.836 9.285 3.811 1.00 89.19 117 ALA A N 1
ATOM 917 C CA . ALA A 1 117 ? -0.230 9.186 5.140 1.00 89.19 117 ALA A CA 1
ATOM 918 C C . ALA A 1 117 ? -1.262 9.414 6.249 1.00 89.19 117 ALA A C 1
ATOM 920 O O . ALA A 1 117 ? -1.280 8.665 7.219 1.00 89.19 117 ALA A O 1
ATOM 921 N N . LYS A 1 118 ? -2.152 10.402 6.085 1.00 89.75 118 LYS A N 1
ATOM 922 C CA . LYS A 1 118 ? -3.222 10.685 7.048 1.00 89.75 118 LYS A CA 1
ATOM 923 C C . LYS A 1 118 ? -4.097 9.458 7.316 1.00 89.75 118 LYS A C 1
ATOM 925 O O . LYS A 1 118 ? -4.347 9.139 8.468 1.00 89.75 118 LYS A O 1
ATOM 930 N N . VAL A 1 119 ? -4.505 8.745 6.267 1.00 90.38 119 VAL A N 1
ATOM 931 C CA . VAL A 1 119 ? -5.340 7.541 6.415 1.00 90.38 119 VAL A CA 1
ATOM 932 C C . VAL A 1 119 ? -4.586 6.423 7.132 1.00 90.38 119 VAL A C 1
ATOM 934 O O . VAL A 1 119 ? -5.179 5.712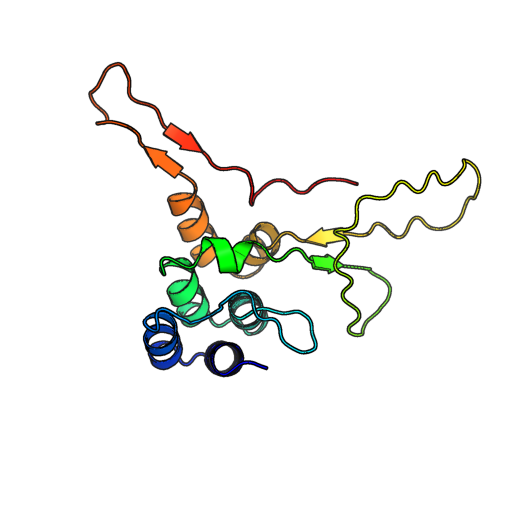 7.937 1.00 90.38 119 VAL A O 1
ATOM 937 N N . VAL A 1 120 ? -3.280 6.283 6.884 1.00 87.06 120 VAL A N 1
ATOM 938 C CA . VAL A 1 120 ? -2.452 5.337 7.644 1.00 87.06 120 VAL A CA 1
ATOM 939 C C . VAL A 1 120 ? -2.399 5.727 9.125 1.00 87.06 120 VAL A C 1
ATOM 941 O O . VAL A 1 120 ? -2.592 4.872 9.979 1.00 87.06 120 VAL A O 1
ATOM 944 N N . PHE A 1 121 ? -2.195 7.010 9.442 1.00 85.44 121 PHE A N 1
ATOM 945 C CA . PHE A 1 121 ? -2.177 7.490 10.828 1.00 85.44 121 PHE A CA 1
ATOM 946 C C . PHE A 1 121 ? -3.492 7.224 11.558 1.00 85.44 121 PHE A C 1
ATOM 948 O O . PHE A 1 121 ? -3.464 6.737 12.686 1.00 85.44 121 PHE A O 1
ATOM 955 N N . ASP A 1 122 ? -4.626 7.491 10.906 1.00 86.56 122 ASP A N 1
ATOM 956 C CA . ASP A 1 122 ? -5.950 7.225 11.473 1.00 86.56 122 ASP A CA 1
ATOM 957 C C . ASP A 1 122 ? -6.121 5.728 11.798 1.00 86.56 122 ASP A C 1
ATOM 959 O O . ASP A 1 122 ? -6.752 5.380 12.793 1.00 86.56 122 ASP A O 1
ATOM 963 N N . ARG A 1 123 ? -5.512 4.838 11.001 1.00 84.00 123 ARG A N 1
ATOM 964 C CA . ARG A 1 123 ? -5.518 3.384 11.235 1.00 84.00 123 ARG A CA 1
ATOM 965 C C . ARG A 1 123 ? -4.550 2.911 12.313 1.00 84.00 123 ARG A C 1
ATOM 967 O O . ARG A 1 123 ? -4.819 1.897 12.941 1.00 84.00 123 ARG A O 1
ATOM 974 N N . CYS A 1 124 ? -3.470 3.643 12.568 1.00 82.06 124 CYS A N 1
ATOM 975 C CA . CYS A 1 124 ? -2.566 3.358 13.685 1.00 82.06 124 CYS A CA 1
ATOM 976 C C . CYS A 1 124 ? -3.151 3.753 15.059 1.00 82.06 124 CYS A C 1
ATOM 978 O O . CYS A 1 124 ? -2.485 3.542 16.075 1.00 82.06 124 CYS A O 1
ATOM 980 N N . CYS A 1 125 ? -4.352 4.344 15.103 1.00 81.81 125 CYS A N 1
ATOM 981 C CA . CYS A 1 125 ? -5.024 4.790 16.323 1.00 81.81 125 CYS A CA 1
ATOM 982 C C . CYS A 1 125 ? -6.210 3.873 16.661 1.00 81.81 125 CYS A C 1
ATOM 984 O O . CYS A 1 125 ? -7.227 3.881 15.969 1.00 81.81 125 CYS A O 1
ATOM 986 N N . GLU A 1 126 ? -6.133 3.135 17.768 1.00 77.12 126 GLU A N 1
ATOM 987 C CA . GLU A 1 126 ? -7.232 2.295 18.256 1.00 77.12 126 GLU A CA 1
ATOM 988 C C . GLU A 1 126 ? -7.879 2.912 19.501 1.00 77.12 126 GLU A C 1
ATOM 990 O O . GLU A 1 126 ? -7.215 3.154 20.508 1.00 77.12 126 GLU A O 1
ATOM 995 N N . THR A 1 127 ? -9.197 3.129 19.485 1.00 75.44 127 THR A N 1
ATOM 996 C CA . THR A 1 127 ? -9.950 3.542 20.682 1.00 75.44 127 THR A CA 1
ATOM 997 C C . THR A 1 127 ? -10.587 2.323 21.334 1.00 75.44 127 THR A C 1
ATOM 999 O O . THR A 1 127 ? -11.450 1.688 20.728 1.00 75.44 127 THR A O 1
ATOM 1002 N N . LYS A 1 128 ? -10.213 1.988 22.573 1.00 62.22 128 LYS A N 1
ATOM 1003 C CA . LYS A 1 128 ? -10.691 0.751 23.215 1.00 62.22 128 LYS A CA 1
ATOM 1004 C C . LYS A 1 128 ? -12.084 0.848 23.851 1.00 62.22 128 LYS A C 1
ATOM 1006 O O . LYS A 1 128 ? -12.597 -0.193 24.254 1.00 62.22 128 LYS A O 1
ATOM 1011 N N . LYS A 1 129 ? -12.708 2.035 23.960 1.00 68.38 129 LYS A N 1
ATOM 1012 C CA . LYS A 1 129 ? -14.029 2.252 24.607 1.00 68.38 129 LYS A CA 1
ATOM 1013 C C . LYS A 1 129 ? -14.761 3.497 24.090 1.00 68.38 129 LYS A C 1
ATOM 1015 O O . LYS A 1 129 ? -14.205 4.266 23.305 1.00 68.38 129 LYS A O 1
ATOM 1020 N N . SER A 1 130 ? -16.000 3.704 24.549 1.00 69.94 130 SER A N 1
ATOM 1021 C CA . SER A 1 130 ? -16.782 4.910 24.254 1.00 69.94 130 SER A CA 1
ATOM 1022 C C . SER A 1 130 ? -16.128 6.150 24.867 1.00 69.94 130 SER A C 1
ATOM 1024 O O . SER A 1 130 ? -15.555 6.091 25.953 1.00 69.94 130 SER A O 1
ATOM 1026 N N . LYS A 1 131 ? -16.264 7.303 24.201 1.00 66.19 131 LYS A N 1
ATOM 1027 C CA . LYS A 1 131 ? -15.705 8.600 24.638 1.00 66.19 131 LYS A CA 1
ATOM 1028 C C . LYS A 1 131 ? -16.204 9.053 26.020 1.00 66.19 131 LYS A C 1
ATOM 1030 O O . LYS A 1 131 ? -15.619 9.946 26.624 1.00 66.19 131 LYS A O 1
ATOM 1035 N N . TYR A 1 132 ? -17.300 8.467 26.491 1.00 73.06 132 TYR A N 1
ATOM 1036 C CA . TYR A 1 132 ? -17.953 8.818 27.751 1.00 73.06 132 TYR A CA 1
ATOM 1037 C C . TYR A 1 132 ? -17.627 7.851 28.895 1.00 73.06 132 TYR A C 1
ATOM 1039 O O . TYR A 1 132 ? -18.058 8.084 30.022 1.00 73.06 132 TYR A O 1
ATOM 1047 N N . ASP A 1 133 ? -16.866 6.786 28.627 1.00 75.00 133 ASP A N 1
ATOM 1048 C CA . ASP A 1 133 ? -16.428 5.863 29.667 1.00 75.00 133 ASP A CA 1
ATOM 1049 C C . ASP A 1 133 ? -15.223 6.448 30.417 1.00 75.00 133 ASP A C 1
ATOM 1051 O O . ASP A 1 133 ? -14.255 6.902 29.811 1.00 75.00 133 ASP A O 1
ATOM 1055 N N . LEU A 1 134 ? -15.234 6.369 31.751 1.00 76.69 134 LEU A N 1
ATOM 1056 C CA . LEU A 1 134 ? -14.123 6.804 32.621 1.00 76.69 134 LEU A CA 1
ATOM 1057 C C . LEU A 1 134 ? -12.787 6.105 32.308 1.00 76.69 134 LEU A C 1
ATOM 1059 O O . LEU A 1 134 ? -11.728 6.625 32.639 1.00 76.69 134 LEU A O 1
ATOM 1063 N N . ASN A 1 135 ? -12.846 4.945 31.649 1.00 73.56 135 ASN A N 1
ATOM 1064 C CA . ASN A 1 135 ? -11.691 4.156 31.226 1.00 73.56 135 ASN A CA 1
ATOM 1065 C C . ASN A 1 135 ? -11.439 4.257 29.709 1.00 73.56 135 ASN A C 1
ATOM 1067 O O . ASN A 1 135 ? -11.003 3.273 29.103 1.00 73.56 135 ASN A O 1
ATOM 1071 N N . TYR A 1 136 ? -11.790 5.390 29.089 1.00 77.00 136 TYR A N 1
ATOM 1072 C CA . TYR A 1 136 ? -11.472 5.691 27.694 1.00 77.00 136 TYR A CA 1
ATOM 1073 C C . TYR A 1 136 ? -9.955 5.710 27.489 1.00 77.00 136 TYR A C 1
ATOM 1075 O O . TYR A 1 136 ? -9.233 6.477 28.122 1.00 77.00 136 TYR A O 1
ATOM 1083 N N . GLU A 1 137 ? -9.484 4.852 26.591 1.00 79.12 137 GLU A N 1
ATOM 1084 C CA . GLU A 1 137 ? -8.070 4.679 26.280 1.00 79.12 137 GLU A CA 1
ATOM 1085 C C . GLU A 1 137 ? -7.896 4.700 24.761 1.00 79.12 137 GLU A C 1
ATOM 1087 O O . GLU A 1 137 ? -8.645 4.037 24.030 1.00 79.12 137 GLU A O 1
ATOM 1092 N N . ILE A 1 138 ? -6.914 5.476 24.302 1.00 80.56 138 ILE A N 1
ATOM 1093 C CA . ILE A 1 138 ? -6.460 5.491 22.913 1.00 80.56 138 ILE A CA 1
ATOM 1094 C C . ILE A 1 138 ? -5.089 4.829 22.883 1.00 80.56 138 ILE A C 1
ATOM 1096 O O . ILE A 1 138 ? -4.175 5.272 23.577 1.00 80.56 138 ILE A O 1
ATOM 1100 N N . ASN A 1 139 ? -4.957 3.781 22.080 1.00 79.62 139 ASN A N 1
ATOM 1101 C CA . ASN A 1 139 ? -3.702 3.096 21.831 1.00 79.62 139 ASN A CA 1
ATOM 1102 C C . ASN A 1 139 ? -3.130 3.563 20.487 1.00 79.62 139 ASN A C 1
ATOM 1104 O O . ASN A 1 139 ? -3.838 3.560 19.479 1.00 79.62 139 ASN A O 1
ATOM 1108 N N . TYR A 1 140 ? -1.860 3.955 20.478 1.00 77.69 140 TYR A N 1
ATOM 1109 C CA . TYR A 1 140 ? -1.155 4.404 19.280 1.00 77.69 140 TYR A CA 1
ATOM 1110 C C . TYR A 1 140 ? -0.070 3.386 18.923 1.00 77.69 140 TYR A C 1
ATOM 1112 O O . TYR A 1 140 ? 0.823 3.131 19.731 1.00 77.69 140 TYR A O 1
ATOM 1120 N N . ASN A 1 141 ? -0.128 2.814 17.716 1.00 74.19 141 ASN A N 1
ATOM 1121 C CA . ASN A 1 141 ? 0.929 1.939 17.213 1.00 74.19 141 ASN A CA 1
ATOM 1122 C C . ASN A 1 141 ? 2.022 2.762 16.503 1.00 74.19 141 ASN A C 1
ATOM 1124 O O . ASN A 1 141 ? 1.816 3.266 15.396 1.00 74.19 141 ASN A O 1
ATOM 1128 N N . TYR A 1 142 ? 3.190 2.877 17.141 1.00 71.56 142 TYR A N 1
ATOM 1129 C CA . TYR A 1 142 ? 4.357 3.594 16.613 1.00 71.56 142 TYR A CA 1
ATOM 1130 C C . TYR A 1 142 ? 5.329 2.710 15.805 1.00 71.56 142 TYR A C 1
ATOM 1132 O O . TYR A 1 142 ? 6.297 3.247 15.269 1.00 71.56 142 TYR A O 1
ATOM 1140 N N . GLU A 1 143 ? 5.055 1.406 15.618 1.00 70.56 143 GLU A N 1
ATOM 1141 C CA . GLU A 1 143 ? 5.923 0.445 14.892 1.00 70.56 143 GLU A CA 1
ATOM 1142 C C . GLU A 1 143 ? 6.349 0.957 13.503 1.00 70.56 143 GLU A C 1
ATOM 1144 O O . GLU A 1 143 ? 7.455 0.694 13.037 1.00 70.56 143 GLU A O 1
ATOM 1149 N N . PHE A 1 144 ? 5.484 1.727 12.840 1.00 67.44 144 PHE A N 1
ATOM 1150 C CA . PHE A 1 144 ? 5.721 2.242 11.489 1.00 67.44 144 PHE A CA 1
ATOM 1151 C C . PHE A 1 144 ? 6.323 3.658 11.445 1.00 67.44 144 PHE A C 1
ATOM 1153 O O . PHE A 1 144 ? 6.616 4.154 10.353 1.00 67.44 144 PHE A O 1
ATOM 1160 N N . LEU A 1 145 ? 6.464 4.327 12.596 1.00 65.88 145 LEU A N 1
ATOM 1161 C CA . LEU A 1 145 ? 6.888 5.729 12.723 1.00 65.88 145 LEU A CA 1
ATOM 1162 C C . LEU A 1 145 ? 8.298 5.905 13.281 1.00 65.88 145 LEU A C 1
ATOM 1164 O O . LEU A 1 145 ? 8.870 6.983 13.123 1.00 65.88 145 LEU A O 1
ATOM 1168 N N . GLU A 1 146 ? 8.857 4.875 13.907 1.00 60.81 146 GLU A N 1
ATOM 1169 C CA . GLU A 1 146 ? 10.209 4.924 14.450 1.00 60.81 146 GLU A CA 1
ATOM 1170 C C . GLU A 1 146 ? 11.234 4.780 13.318 1.00 60.81 146 GLU A C 1
ATOM 1172 O O . GLU A 1 146 ? 11.410 3.718 12.716 1.00 60.81 146 GLU A O 1
ATOM 1177 N N . ASP A 1 147 ? 11.915 5.881 12.999 1.00 55.03 147 ASP A N 1
ATOM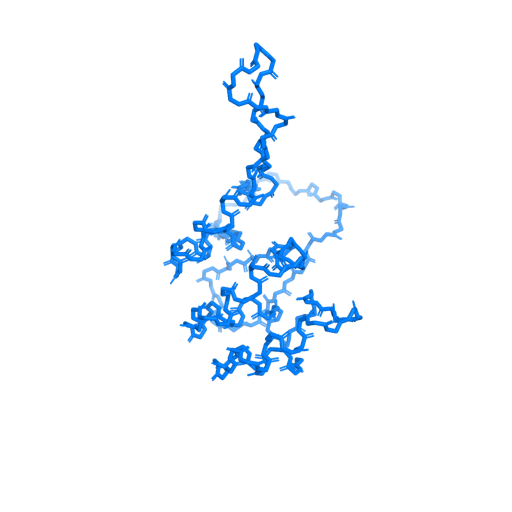 1178 C CA . ASP A 1 147 ? 13.194 5.796 12.311 1.00 55.03 147 ASP A CA 1
ATOM 1179 C C . ASP A 1 147 ? 14.213 5.348 13.370 1.00 55.03 147 ASP A C 1
ATOM 1181 O O . ASP A 1 147 ? 14.546 6.112 14.274 1.00 55.03 147 ASP A O 1
ATOM 1185 N N . PHE A 1 148 ? 14.665 4.095 13.314 1.00 54.81 148 PHE A N 1
ATOM 1186 C CA . PHE A 1 148 ? 15.823 3.691 14.107 1.00 54.81 148 PHE A CA 1
ATOM 1187 C C . PHE A 1 148 ? 17.042 4.404 13.524 1.00 54.81 148 PHE A C 1
ATOM 1189 O O . PHE A 1 148 ? 17.518 4.035 12.447 1.00 54.81 148 PHE A O 1
ATOM 1196 N N . ASP A 1 149 ? 17.518 5.436 14.216 1.00 46.94 149 ASP A N 1
ATOM 1197 C CA . ASP A 1 149 ? 18.881 5.917 14.035 1.00 46.94 149 ASP A CA 1
ATOM 1198 C C . ASP A 1 149 ? 19.808 4.757 14.448 1.00 46.94 149 ASP A C 1
ATOM 1200 O O . ASP A 1 149 ? 19.844 4.364 15.617 1.00 46.94 149 ASP A O 1
ATOM 1204 N N . LEU A 1 150 ? 20.473 4.145 13.464 1.00 45.69 150 LEU A N 1
ATOM 1205 C CA . LEU A 1 150 ? 21.586 3.213 13.664 1.00 45.69 150 LEU A CA 1
ATOM 1206 C C . LEU A 1 150 ? 22.893 3.941 13.390 1.00 45.69 150 LEU A C 1
ATOM 1208 O O . LEU A 1 150 ? 22.988 4.524 12.284 1.00 45.69 150 LEU A O 1
#

InterPro domains:
  IPR002110 Ankyrin repeat [PF12796] (2-55)
  IPR002110 Ankyrin repeat [PS50088] (1-21)
  IPR036770 Ankyrin repeat-containing domain superfamily [G3DSA:1.25.40.20] (1-61)
  IPR036770 Ankyrin repeat-containing domain superfamily [SSF48403] (2-55)
  IPR052076 Transient receptor potential cation channel [PTHR47143] (1-147)

Mean predicted aligned error: 11.79 Å

Nearest PDB structures (foldseek):
  8pef-assembly1_A  TM=9.654E-01  e=6.814E-02  Homo sapiens
  1wdy-assembly1_A  TM=9.256E-01  e=4.870E-02  Homo sapiens
  2rfa-assembly1_A  TM=9.411E-01  e=5.760E-02  Mus musculus
  6tmd-assembly1_A  TM=9.713E-01  e=1.008E-01  Homo sapiens
  5d68-assembly3_C  TM=9.171E-01  e=1.128E-01  Homo sapiens